Protein AF-A0A261KS03-F1 (afdb_monomer_lite)

Foldseek 3Di:
DDPVLVVVLLVLLPDPDFAALVRCCVPVVDPSVVSVVSVVVCVVVVQWDDDPRTIHGDPVSSCVSVVD

Radius of gyration: 10.79 Å; chains: 1; bounding box: 23×24×28 Å

Secondary structure (DSSP, 8-state):
--HHHHHHHHHHHH-SS-EEHHHHHHHH---HHHHHHHHHHHHHTT-EEEETTEEEE-HHHHHHHH--

Sequence (68 aa):
MSELEKQVISHLATETKPVTISTLLDNLQIPPSDLLNIIKSLQRRSLIEKQENNFTLLPLLKEYVLSN

pLDDT: mean 85.98, std 5.32, range [53.5, 91.5]

Structure (mmCIF, N/CA/C/O backbone):
data_AF-A0A261KS03-F1
#
_entry.id   AF-A0A261KS03-F1
#
loop_
_atom_site.group_PDB
_atom_site.id
_atom_site.type_symbol
_atom_site.label_atom_id
_atom_site.label_alt_i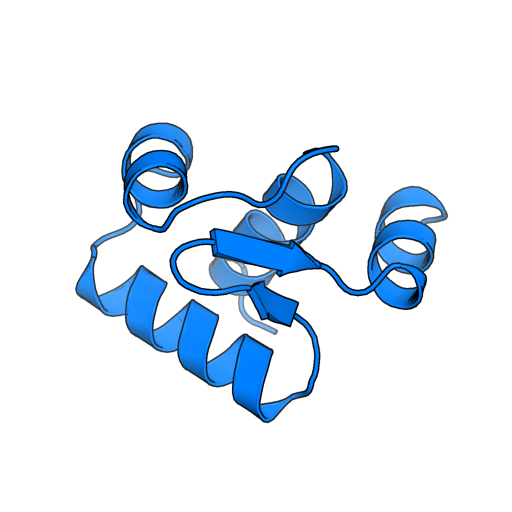d
_atom_site.label_comp_id
_atom_site.label_asym_id
_atom_site.label_entity_id
_atom_site.label_seq_id
_atom_site.pdbx_PDB_ins_code
_atom_site.Cartn_x
_atom_site.Cartn_y
_atom_site.Cartn_z
_atom_site.occupancy
_atom_site.B_iso_or_equiv
_atom_site.auth_seq_id
_atom_site.auth_comp_id
_atom_site.auth_asym_id
_atom_site.auth_atom_id
_atom_site.pdbx_PDB_model_num
ATOM 1 N N . MET A 1 1 ? 11.669 6.952 -7.373 1.00 72.56 1 MET A N 1
ATOM 2 C CA . MET A 1 1 ? 10.862 5.883 -6.758 1.00 72.56 1 MET A CA 1
ATOM 3 C C . MET A 1 1 ? 11.627 4.575 -6.844 1.00 72.56 1 MET A C 1
ATOM 5 O O . MET A 1 1 ? 12.241 4.356 -7.884 1.00 72.56 1 MET A O 1
ATOM 9 N N . SER A 1 2 ? 11.628 3.755 -5.792 1.00 82.69 2 SER A N 1
ATOM 10 C CA . SER A 1 2 ? 12.216 2.406 -5.822 1.00 82.69 2 SER A CA 1
ATOM 11 C C . SER A 1 2 ? 11.313 1.412 -6.562 1.00 82.69 2 SER A C 1
ATOM 13 O O . SER A 1 2 ? 10.136 1.688 -6.794 1.00 82.69 2 SER A O 1
ATOM 15 N N . GLU A 1 3 ? 11.853 0.249 -6.928 1.00 85.25 3 GLU A N 1
ATOM 16 C CA . GLU A 1 3 ? 11.083 -0.801 -7.610 1.00 85.25 3 GLU A CA 1
ATOM 17 C C . GLU A 1 3 ? 9.921 -1.312 -6.743 1.00 85.25 3 GLU A C 1
ATOM 19 O O . GLU A 1 3 ? 8.796 -1.444 -7.213 1.00 85.25 3 GLU A O 1
ATOM 24 N N . LEU A 1 4 ? 10.155 -1.478 -5.438 1.00 86.19 4 LEU A N 1
ATOM 25 C CA . LEU A 1 4 ? 9.115 -1.867 -4.484 1.00 86.19 4 LEU A CA 1
ATOM 26 C C . LEU A 1 4 ? 8.041 -0.779 -4.321 1.00 86.19 4 LEU A C 1
ATOM 28 O O . LEU A 1 4 ? 6.858 -1.097 -4.255 1.00 86.19 4 LEU A O 1
ATOM 32 N N . GLU A 1 5 ? 8.422 0.509 -4.312 1.00 87.38 5 GLU A N 1
ATOM 33 C CA . GLU A 1 5 ? 7.447 1.612 -4.317 1.00 87.38 5 GLU A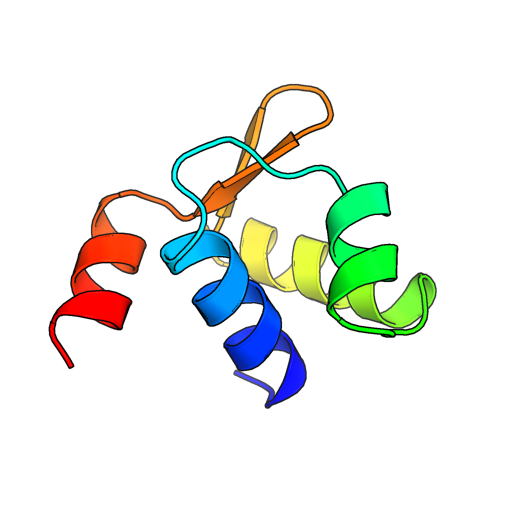 CA 1
ATOM 34 C C . GLU A 1 5 ? 6.547 1.537 -5.561 1.00 87.38 5 GLU A C 1
ATOM 36 O O . GLU A 1 5 ? 5.337 1.717 -5.449 1.00 87.38 5 GLU A O 1
ATOM 41 N N . LYS A 1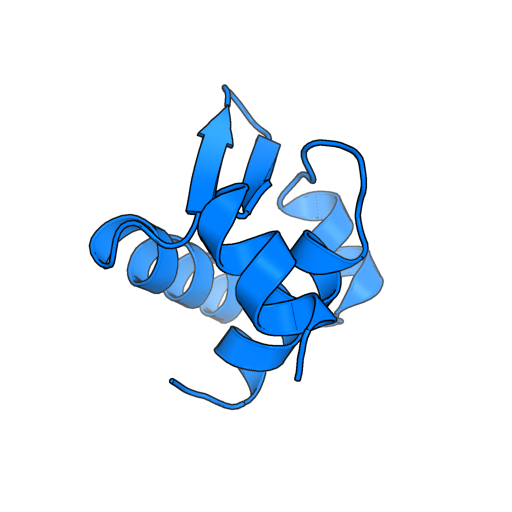 6 ? 7.116 1.246 -6.739 1.00 87.38 6 LYS A N 1
ATOM 42 C CA . LYS A 1 6 ? 6.341 1.093 -7.979 1.00 87.38 6 LYS A CA 1
ATOM 43 C C . LYS A 1 6 ? 5.412 -0.115 -7.938 1.00 87.38 6 LYS A C 1
ATOM 45 O O . LYS A 1 6 ? 4.277 0.010 -8.388 1.00 87.38 6 LYS A O 1
ATOM 50 N N . GLN A 1 7 ? 5.852 -1.248 -7.385 1.00 88.00 7 GLN A N 1
ATOM 51 C CA . GLN A 1 7 ? 4.996 -2.429 -7.226 1.00 88.00 7 GLN A CA 1
ATOM 52 C C . GLN A 1 7 ? 3.807 -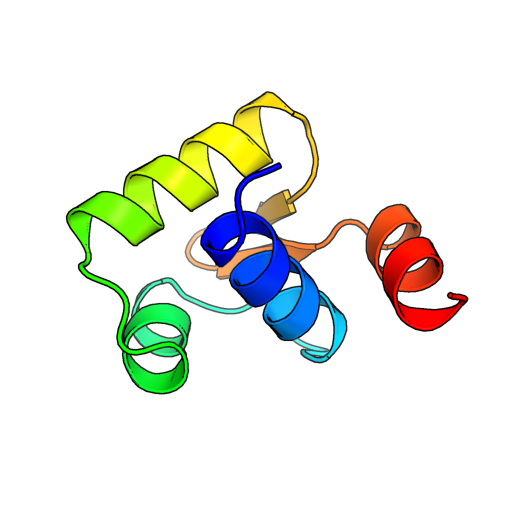2.143 -6.307 1.00 88.00 7 GLN A C 1
ATOM 54 O O . GLN A 1 7 ? 2.673 -2.440 -6.674 1.00 88.00 7 GLN A O 1
ATOM 59 N N . VAL A 1 8 ? 4.044 -1.493 -5.160 1.00 88.44 8 VAL A N 1
ATOM 60 C CA . VAL A 1 8 ? 2.969 -1.091 -4.240 1.00 88.44 8 VAL A CA 1
ATOM 61 C C . VAL A 1 8 ? 2.001 -0.129 -4.928 1.00 88.44 8 VAL A C 1
ATOM 63 O O . VAL A 1 8 ? 0.795 -0.338 -4.852 1.00 88.44 8 VAL A O 1
ATOM 66 N N . ILE A 1 9 ? 2.498 0.891 -5.638 1.00 88.81 9 ILE A N 1
ATOM 67 C CA . ILE A 1 9 ? 1.631 1.817 -6.383 1.00 88.81 9 ILE A CA 1
ATOM 68 C C . ILE A 1 9 ? 0.833 1.090 -7.464 1.00 88.81 9 ILE A C 1
ATOM 70 O O . ILE A 1 9 ? -0.364 1.326 -7.576 1.00 88.81 9 ILE A O 1
ATOM 74 N N . SER A 1 10 ? 1.467 0.212 -8.242 1.00 87.81 10 SER A N 1
ATOM 75 C CA . SER A 1 10 ? 0.798 -0.523 -9.322 1.00 87.81 10 SER A CA 1
ATOM 76 C C . SER A 1 10 ? -0.305 -1.416 -8.765 1.00 87.81 10 SER A C 1
ATOM 78 O O . SER A 1 10 ? -1.415 -1.416 -9.285 1.00 87.81 10 SER A O 1
ATOM 80 N N . HIS A 1 11 ? -0.037 -2.094 -7.646 1.00 88.44 11 HIS A N 1
ATOM 81 C CA . HIS A 1 11 ? -1.037 -2.890 -6.947 1.00 88.44 11 HIS A CA 1
ATOM 82 C C . HIS A 1 11 ? -2.193 -2.021 -6.427 1.00 88.44 11 HIS A C 1
ATOM 84 O O . HIS A 1 11 ? -3.354 -2.299 -6.713 1.00 88.44 11 HIS A O 1
ATOM 90 N N . LEU A 1 12 ? -1.898 -0.905 -5.751 1.00 88.25 12 LEU A N 1
ATOM 91 C CA . LEU A 1 12 ? -2.923 0.044 -5.297 1.00 88.25 12 LEU A CA 1
ATOM 92 C C . LEU A 1 12 ? -3.718 0.667 -6.462 1.00 88.25 12 LEU A C 1
ATOM 94 O O . LEU A 1 12 ? -4.888 0.999 -6.289 1.00 88.25 12 LEU A O 1
ATOM 98 N N . ALA A 1 13 ? -3.108 0.838 -7.638 1.00 87.88 13 ALA A N 1
ATOM 99 C CA . ALA A 1 13 ? -3.779 1.339 -8.835 1.00 87.88 13 ALA A CA 1
ATOM 100 C C . ALA A 1 13 ? -4.752 0.302 -9.412 1.00 87.88 13 ALA A C 1
ATOM 102 O O . ALA A 1 13 ? -5.860 0.663 -9.808 1.00 87.88 13 ALA A O 1
ATOM 103 N N . THR A 1 14 ? -4.376 -0.982 -9.425 1.00 86.19 14 THR A N 1
ATOM 104 C CA . THR A 1 14 ? -5.262 -2.068 -9.875 1.00 86.19 14 THR A CA 1
ATOM 105 C C . THR A 1 14 ? -6.406 -2.328 -8.900 1.00 86.19 14 THR A C 1
ATOM 107 O O . THR A 1 14 ? -7.508 -2.679 -9.318 1.00 86.19 14 THR A O 1
ATOM 110 N N . GLU A 1 15 ? -6.185 -2.091 -7.609 1.00 86.06 15 GLU A N 1
ATOM 111 C CA . GLU A 1 15 ? -7.213 -2.262 -6.592 1.00 86.06 15 GLU A CA 1
ATOM 112 C C . GLU A 1 15 ? -8.273 -1.153 -6.678 1.00 86.06 15 GLU A C 1
ATOM 114 O O . GLU A 1 15 ? -8.000 0.049 -6.680 1.00 86.06 15 GLU A O 1
ATOM 119 N N . THR A 1 16 ? -9.539 -1.555 -6.780 1.00 76.69 16 THR A N 1
ATOM 120 C CA . THR A 1 16 ? -10.697 -0.640 -6.747 1.00 76.69 16 THR A CA 1
ATOM 121 C C . THR A 1 16 ? -11.119 -0.245 -5.338 1.00 76.69 16 THR A C 1
ATOM 123 O O . THR A 1 16 ? -11.898 0.693 -5.183 1.00 76.69 16 THR A O 1
ATOM 126 N N . LYS A 1 17 ? -10.644 -0.960 -4.315 1.00 83.62 17 LYS A N 1
ATOM 127 C CA . LYS A 1 17 ? -11.011 -0.736 -2.915 1.00 83.62 17 LYS A CA 1
ATOM 128 C C . LYS A 1 17 ? -9.787 -0.311 -2.104 1.00 83.62 17 LYS A C 1
ATOM 130 O O . LYS A 1 17 ? -8.675 -0.684 -2.466 1.00 83.62 17 LYS A O 1
ATOM 135 N N . PRO A 1 18 ? -9.980 0.424 -0.996 1.00 85.06 18 PRO A N 1
ATOM 136 C CA . PRO A 1 18 ? -8.908 0.693 -0.049 1.00 85.06 18 PRO A CA 1
ATOM 137 C C . PRO A 1 18 ? -8.306 -0.622 0.465 1.00 85.06 18 PRO A C 1
ATOM 139 O O . PRO A 1 18 ? -9.038 -1.528 0.864 1.00 85.06 18 PRO A O 1
ATOM 142 N N . VAL A 1 19 ? -6.979 -0.717 0.453 1.00 89.31 19 VAL A N 1
ATOM 143 C CA . VAL A 1 19 ? -6.228 -1.949 0.725 1.00 89.31 19 VAL A CA 1
ATOM 144 C C . VAL A 1 19 ? -5.538 -1.848 2.084 1.00 89.31 19 VAL A C 1
ATOM 146 O O . VAL A 1 19 ? -4.969 -0.808 2.417 1.00 89.31 19 VAL A O 1
ATOM 149 N N . THR A 1 20 ? -5.567 -2.906 2.894 1.00 89.88 20 THR A N 1
ATOM 150 C CA . THR A 1 20 ? -4.881 -2.907 4.201 1.00 89.88 20 THR A CA 1
ATOM 151 C C . THR A 1 20 ? -3.398 -3.251 4.068 1.00 89.88 20 THR A C 1
ATOM 153 O O . THR A 1 20 ? -2.970 -3.856 3.083 1.00 89.88 20 THR A O 1
ATOM 156 N N . ILE A 1 21 ? -2.609 -2.939 5.104 1.00 86.88 21 ILE A N 1
ATOM 157 C CA . ILE A 1 21 ? -1.215 -3.407 5.194 1.00 86.88 21 ILE A CA 1
ATOM 158 C C . ILE A 1 21 ? -1.145 -4.934 5.124 1.00 86.88 21 ILE A C 1
ATOM 160 O O . ILE A 1 21 ? -0.294 -5.450 4.411 1.00 86.88 21 ILE A O 1
ATOM 164 N N . SER A 1 22 ? -2.037 -5.656 5.809 1.00 87.62 22 SER A N 1
ATOM 165 C CA . SER A 1 22 ? -2.038 -7.124 5.781 1.00 87.62 22 SER A CA 1
ATOM 166 C C . SER A 1 22 ? -2.206 -7.659 4.362 1.00 87.62 22 SER A C 1
ATOM 168 O O . SER A 1 22 ? -1.396 -8.455 3.914 1.00 87.62 22 SER A O 1
ATOM 170 N N . THR A 1 23 ? -3.172 -7.132 3.608 1.00 88.31 23 THR A N 1
ATOM 171 C CA . THR A 1 23 ? -3.393 -7.524 2.208 1.00 88.31 23 THR A CA 1
ATOM 172 C C . THR A 1 23 ? -2.170 -7.251 1.327 1.00 88.31 23 THR A C 1
ATOM 174 O O . THR A 1 23 ? -1.817 -8.071 0.485 1.00 88.31 23 THR A O 1
ATOM 177 N N . LEU A 1 24 ? -1.491 -6.119 1.532 1.00 87.75 24 LEU A N 1
ATOM 178 C CA . LEU A 1 24 ? -0.259 -5.792 0.810 1.00 87.75 24 LEU A CA 1
ATOM 179 C C . LEU A 1 24 ? 0.890 -6.750 1.159 1.00 87.75 24 LEU A C 1
ATOM 181 O O . LEU A 1 24 ? 1.668 -7.100 0.274 1.00 87.75 24 LEU A O 1
ATOM 185 N N . LEU A 1 25 ? 0.994 -7.182 2.419 1.00 88.00 25 LEU A N 1
ATOM 186 C CA . LEU A 1 25 ? 1.991 -8.168 2.850 1.00 88.00 25 LEU A CA 1
ATOM 187 C C . LEU A 1 25 ? 1.732 -9.542 2.234 1.00 88.00 25 LEU A C 1
ATOM 189 O O . LEU A 1 25 ? 2.673 -10.155 1.731 1.00 88.00 25 LEU A O 1
ATOM 193 N N . ASP A 1 26 ? 0.473 -9.983 2.225 1.00 87.88 26 ASP A N 1
ATOM 194 C CA . ASP A 1 26 ? 0.060 -11.247 1.609 1.00 87.88 26 ASP A CA 1
ATOM 195 C C . ASP A 1 26 ? 0.301 -11.251 0.089 1.00 87.88 26 ASP A C 1
ATOM 197 O O . ASP A 1 26 ? 0.828 -12.221 -0.453 1.00 87.88 26 ASP A O 1
ATOM 201 N N . ASN A 1 27 ? -0.024 -10.154 -0.606 1.00 87.38 27 ASN A N 1
ATOM 202 C CA . ASN A 1 27 ? 0.067 -10.094 -2.069 1.00 87.38 27 ASN A CA 1
ATOM 203 C C . ASN A 1 27 ? 1.487 -9.853 -2.593 1.00 87.38 27 ASN A C 1
ATOM 205 O O . ASN A 1 27 ? 1.878 -10.436 -3.605 1.00 87.38 27 ASN A O 1
ATOM 209 N N . LEU A 1 28 ? 2.255 -8.967 -1.953 1.00 85.31 28 LEU A N 1
ATOM 210 C CA . LEU A 1 28 ? 3.543 -8.512 -2.488 1.00 85.31 28 LEU A CA 1
ATOM 211 C C . LEU A 1 28 ? 4.742 -9.264 -1.892 1.00 85.31 28 LEU A C 1
ATOM 213 O O . LEU A 1 28 ? 5.858 -9.080 -2.371 1.00 85.31 28 LEU A O 1
ATOM 217 N N . GLN A 1 29 ? 4.534 -10.098 -0.861 1.00 85.38 29 GLN A N 1
ATOM 218 C CA . GLN A 1 29 ? 5.598 -10.835 -0.155 1.00 85.38 29 GLN A CA 1
ATOM 219 C C . GLN A 1 29 ? 6.764 -9.925 0.296 1.00 85.38 29 GLN A C 1
ATOM 221 O O . GLN A 1 29 ? 7.924 -10.333 0.344 1.00 85.38 29 GLN A O 1
ATOM 226 N N . ILE A 1 30 ? 6.460 -8.662 0.616 1.00 86.31 30 ILE A N 1
ATOM 227 C CA . ILE A 1 30 ? 7.443 -7.659 1.045 1.00 86.31 30 ILE A CA 1
ATOM 228 C C . ILE A 1 30 ? 7.635 -7.775 2.563 1.00 86.31 30 ILE A C 1
ATOM 230 O O . ILE A 1 30 ? 6.652 -7.944 3.289 1.00 86.31 30 ILE A O 1
ATOM 234 N N . PRO A 1 31 ? 8.865 -7.617 3.088 1.00 89.38 31 PRO A N 1
ATOM 235 C CA . PRO A 1 31 ? 9.082 -7.514 4.523 1.00 89.38 31 PRO A CA 1
ATOM 236 C C . PRO A 1 31 ? 8.221 -6.400 5.154 1.00 89.38 31 PRO A C 1
ATOM 238 O O . PRO A 1 31 ? 8.190 -5.282 4.628 1.00 89.38 31 PRO A O 1
ATOM 241 N N . PRO A 1 32 ? 7.585 -6.630 6.320 1.00 87.31 32 PRO A N 1
ATOM 242 C CA . PRO A 1 32 ? 6.754 -5.623 6.985 1.00 87.31 32 PRO A CA 1
ATOM 243 C C . PRO A 1 32 ? 7.460 -4.286 7.212 1.00 87.31 32 PRO A C 1
ATOM 245 O O . PRO A 1 32 ? 6.872 -3.221 7.028 1.00 87.31 32 PRO A O 1
ATOM 248 N N . SER A 1 33 ? 8.744 -4.340 7.560 1.00 89.12 33 SER A N 1
ATOM 249 C CA . SER A 1 33 ? 9.604 -3.174 7.760 1.00 89.12 33 SER A CA 1
ATOM 250 C C . SER A 1 33 ? 9.728 -2.318 6.495 1.00 89.12 33 SER A C 1
ATOM 252 O O . SER A 1 33 ? 9.607 -1.092 6.560 1.00 89.12 33 SER A O 1
ATOM 254 N N . ASP A 1 34 ? 9.929 -2.962 5.344 1.00 90.25 34 ASP A N 1
ATOM 255 C CA . ASP A 1 34 ? 10.074 -2.286 4.055 1.00 90.25 34 ASP A CA 1
ATOM 256 C C . ASP A 1 34 ? 8.740 -1.734 3.572 1.00 90.25 34 ASP A C 1
ATOM 258 O O . ASP A 1 34 ? 8.676 -0.576 3.159 1.00 90.25 34 ASP A O 1
ATOM 262 N N . LEU A 1 35 ? 7.656 -2.505 3.706 1.00 89.50 35 LEU A N 1
ATOM 263 C CA . LEU A 1 35 ? 6.321 -2.034 3.348 1.00 89.50 35 LEU A CA 1
ATOM 264 C C . LEU A 1 35 ? 5.936 -0.785 4.150 1.00 89.50 35 LEU A C 1
ATOM 266 O O . LEU A 1 35 ? 5.457 0.192 3.578 1.00 89.50 35 LEU A O 1
ATOM 270 N N . LEU A 1 36 ? 6.188 -0.771 5.462 1.00 89.25 36 LEU A N 1
ATOM 271 C CA . LEU A 1 36 ? 5.916 0.399 6.300 1.00 89.25 36 LEU A CA 1
ATOM 272 C C . LEU A 1 36 ? 6.751 1.617 5.888 1.00 89.25 36 LEU A C 1
ATOM 274 O O . LEU A 1 36 ? 6.236 2.737 5.884 1.00 89.25 36 LEU A O 1
ATOM 278 N N . ASN A 1 37 ? 8.020 1.419 5.522 1.00 91.50 37 ASN A N 1
ATOM 279 C CA . ASN A 1 37 ? 8.869 2.495 5.009 1.00 91.50 37 ASN A CA 1
ATOM 280 C C . ASN A 1 37 ? 8.366 3.029 3.663 1.00 91.50 37 ASN A C 1
ATOM 282 O O . ASN A 1 37 ? 8.332 4.245 3.463 1.00 91.50 37 ASN A O 1
ATOM 286 N N . ILE A 1 38 ? 7.921 2.140 2.774 1.00 90.81 38 ILE A N 1
ATOM 287 C CA . ILE A 1 38 ? 7.328 2.492 1.482 1.00 90.81 38 ILE A CA 1
ATOM 288 C C . ILE A 1 38 ? 6.046 3.293 1.697 1.00 90.81 38 ILE A C 1
ATOM 290 O O . ILE A 1 38 ? 5.958 4.418 1.220 1.00 90.81 38 ILE A O 1
ATOM 294 N N . ILE A 1 39 ? 5.094 2.783 2.481 1.00 89.31 39 ILE A N 1
ATOM 295 C CA . ILE A 1 39 ? 3.834 3.471 2.803 1.00 89.31 39 ILE A CA 1
ATOM 296 C C . ILE A 1 39 ? 4.112 4.868 3.377 1.00 89.31 39 ILE A C 1
ATOM 298 O O . ILE A 1 39 ? 3.526 5.848 2.920 1.00 89.31 39 ILE A O 1
ATOM 302 N N . LYS A 1 40 ? 5.058 4.997 4.317 1.00 89.19 40 LYS A N 1
ATOM 303 C CA . LYS A 1 40 ? 5.463 6.302 4.869 1.00 89.19 40 LYS A CA 1
ATOM 304 C C . LYS A 1 40 ? 6.059 7.230 3.809 1.00 89.19 40 LYS A C 1
ATOM 306 O O . LYS A 1 40 ? 5.725 8.414 3.783 1.00 89.19 40 LYS A O 1
ATOM 311 N N . SER A 1 41 ? 6.932 6.718 2.941 1.00 90.62 41 SER A N 1
ATOM 312 C CA . SER A 1 41 ? 7.521 7.477 1.827 1.00 90.62 41 SER A CA 1
ATOM 313 C C . SER A 1 41 ? 6.443 7.970 0.854 1.00 90.62 41 SER A C 1
ATOM 315 O O . SER A 1 41 ? 6.423 9.150 0.491 1.00 90.62 41 SER A O 1
ATOM 317 N N . LEU A 1 42 ? 5.504 7.089 0.495 1.00 89.31 42 LEU A N 1
ATOM 318 C CA . LEU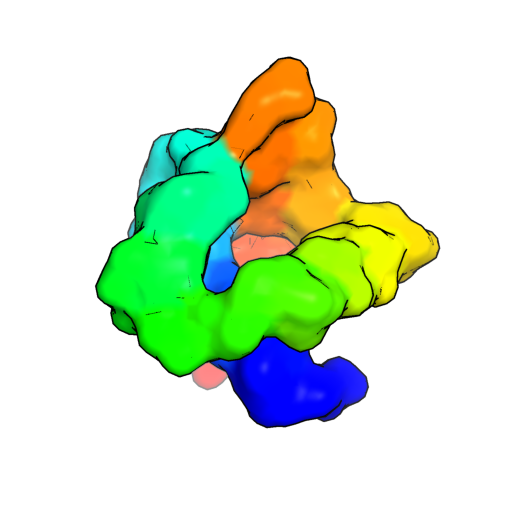 A 1 42 ? 4.373 7.375 -0.383 1.00 89.31 42 LEU A CA 1
ATOM 319 C C . LEU A 1 42 ? 3.414 8.400 0.238 1.00 89.31 42 LEU A C 1
ATOM 321 O O . LEU A 1 42 ? 3.039 9.357 -0.436 1.00 89.31 42 LEU A O 1
ATOM 325 N N . GLN A 1 43 ? 3.079 8.272 1.526 1.00 88.31 43 GLN A N 1
ATOM 326 C CA . GLN A 1 43 ? 2.275 9.270 2.243 1.00 88.31 43 GLN A CA 1
ATOM 327 C C . GLN A 1 43 ? 2.979 10.626 2.305 1.00 88.31 43 GLN A C 1
ATOM 329 O O . GLN A 1 43 ? 2.356 11.651 2.047 1.00 88.31 43 GLN A O 1
ATOM 334 N N . ARG A 1 44 ? 4.287 10.658 2.602 1.00 89.38 44 ARG A N 1
ATOM 335 C CA . ARG A 1 44 ? 5.054 11.915 2.676 1.00 89.38 44 ARG A CA 1
ATOM 336 C C . ARG A 1 44 ? 5.063 12.662 1.343 1.00 89.38 44 ARG A C 1
ATOM 338 O O . ARG A 1 44 ? 5.112 13.886 1.321 1.00 89.38 44 ARG A O 1
ATOM 345 N N . ARG A 1 45 ? 5.030 11.924 0.234 1.00 88.12 45 ARG A N 1
ATOM 346 C CA . ARG A 1 45 ? 4.954 12.472 -1.125 1.00 88.12 45 ARG A CA 1
ATOM 347 C C . ARG A 1 45 ? 3.520 12.757 -1.581 1.00 88.12 45 ARG A C 1
ATOM 349 O O . ARG A 1 45 ? 3.345 13.135 -2.731 1.00 88.12 45 ARG A O 1
ATOM 356 N N . SER A 1 46 ? 2.523 12.581 -0.708 1.00 85.69 46 SER A N 1
ATOM 357 C CA . SER A 1 46 ? 1.099 12.674 -1.048 1.00 85.69 46 SER A CA 1
ATOM 358 C C . SER A 1 46 ? 0.765 11.837 -2.282 1.00 85.69 46 SER A C 1
ATOM 360 O O . SER A 1 46 ? 0.172 12.339 -3.226 1.00 85.69 46 SER A O 1
ATOM 362 N N . LEU A 1 47 ? 1.226 10.580 -2.310 1.00 87.38 47 LEU A N 1
ATOM 363 C CA . LEU A 1 47 ? 0.929 9.638 -3.393 1.00 87.38 47 LEU A CA 1
ATOM 364 C C . LEU A 1 47 ? -0.229 8.699 -3.036 1.00 87.38 47 LEU A C 1
ATOM 366 O O . LEU A 1 47 ? -0.994 8.286 -3.903 1.00 87.38 47 LEU A O 1
ATOM 370 N N . ILE A 1 48 ? -0.367 8.378 -1.752 1.00 89.38 48 ILE A N 1
ATOM 371 C CA . ILE A 1 48 ? -1.428 7.520 -1.223 1.00 89.38 48 ILE A CA 1
ATOM 372 C C . ILE A 1 48 ? -2.172 8.249 -0.108 1.00 89.38 48 ILE A C 1
ATOM 374 O O . ILE A 1 48 ? -1.573 9.007 0.660 1.00 89.38 48 ILE A O 1
ATOM 378 N N . GLU A 1 49 ? -3.459 7.965 0.013 1.00 87.12 49 GLU A N 1
ATOM 379 C CA . GLU A 1 49 ? -4.300 8.412 1.115 1.00 87.12 49 GLU A CA 1
ATOM 380 C C . GLU A 1 49 ? -4.513 7.269 2.102 1.00 87.12 49 GLU A C 1
ATOM 382 O O . GLU A 1 49 ? -4.723 6.114 1.723 1.00 87.12 49 GLU A O 1
ATOM 387 N N . LYS A 1 50 ? -4.464 7.602 3.392 1.00 85.88 50 LYS A N 1
ATOM 388 C CA . LYS A 1 50 ? -4.785 6.675 4.474 1.00 85.88 50 LYS A CA 1
ATOM 389 C C . LYS A 1 50 ? -6.224 6.925 4.918 1.00 85.88 50 LYS A C 1
ATOM 391 O O . LYS A 1 50 ? -6.518 7.990 5.454 1.00 85.88 50 LYS A O 1
ATOM 396 N N . GLN A 1 51 ? -7.086 5.932 4.734 1.00 83.12 51 GLN A N 1
ATOM 397 C CA . GLN A 1 51 ? -8.461 5.913 5.230 1.00 83.12 51 GLN A CA 1
ATOM 398 C C . GLN A 1 51 ? -8.550 4.918 6.388 1.00 83.12 51 GLN A C 1
ATOM 400 O O . GLN A 1 51 ? -8.616 3.711 6.169 1.00 83.12 51 GLN A O 1
ATOM 405 N N . GLU A 1 52 ? -8.513 5.427 7.621 1.00 82.19 52 GLU A N 1
ATOM 406 C CA . GLU A 1 52 ? -8.513 4.635 8.863 1.00 82.19 52 GLU A CA 1
ATOM 407 C C . GLU A 1 52 ? -7.374 3.597 8.910 1.00 82.19 52 GLU A C 1
ATOM 409 O O . GLU A 1 52 ? -6.235 3.937 9.249 1.00 82.19 52 GLU A O 1
ATOM 414 N N . ASN A 1 53 ? -7.667 2.352 8.527 1.00 82.75 53 ASN A N 1
ATOM 415 C CA . ASN A 1 53 ? -6.732 1.225 8.469 1.00 82.75 53 ASN A CA 1
ATOM 416 C C . ASN A 1 53 ? -6.380 0.788 7.038 1.00 82.75 53 ASN A C 1
ATOM 418 O O . ASN A 1 53 ? -5.604 -0.152 6.851 1.00 82.75 53 ASN A O 1
ATOM 422 N N . ASN A 1 54 ? -6.933 1.468 6.040 1.00 88.25 54 ASN A N 1
ATOM 423 C CA . ASN A 1 54 ? -6.743 1.173 4.633 1.00 88.25 54 ASN A CA 1
ATOM 424 C C . ASN A 1 54 ? -5.946 2.270 3.931 1.00 88.25 54 ASN A C 1
ATOM 426 O O . ASN A 1 54 ? -5.890 3.421 4.367 1.00 88.25 54 ASN A O 1
ATOM 430 N N . PHE A 1 55 ? -5.359 1.900 2.803 1.00 88.88 55 PHE A N 1
ATOM 431 C CA . PHE A 1 55 ? -4.579 2.762 1.937 1.00 88.88 55 PHE A CA 1
ATOM 432 C C . PHE A 1 55 ? -5.179 2.714 0.544 1.00 88.88 55 PHE A C 1
ATOM 434 O O . PHE A 1 55 ? -5.484 1.645 0.019 1.00 88.88 55 PHE A O 1
ATOM 441 N N . THR A 1 56 ? -5.348 3.881 -0.056 1.00 89.38 56 THR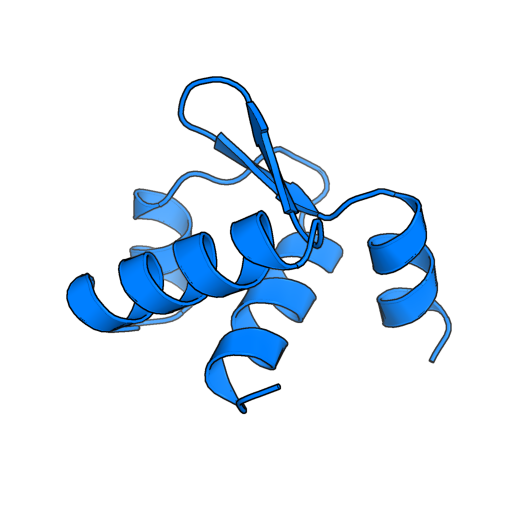 A N 1
ATOM 442 C CA . THR A 1 56 ? -5.770 4.010 -1.447 1.00 89.38 56 THR A CA 1
ATOM 443 C C . THR A 1 56 ? -4.784 4.892 -2.183 1.00 89.38 56 THR A C 1
ATOM 445 O O . THR A 1 56 ? -4.196 5.809 -1.608 1.00 89.38 56 THR A O 1
ATOM 448 N N . LEU A 1 57 ? -4.584 4.614 -3.465 1.00 89.12 57 LEU A N 1
ATOM 449 C CA . LEU A 1 57 ? -3.884 5.543 -4.336 1.00 89.12 57 LEU A CA 1
ATOM 450 C C . LEU A 1 57 ? -4.790 6.751 -4.603 1.00 89.12 57 LEU A C 1
ATOM 452 O O . LEU A 1 57 ? -6.012 6.600 -4.682 1.00 89.12 57 LEU A O 1
ATOM 456 N N . LEU A 1 58 ? -4.201 7.939 -4.755 1.00 87.44 58 LEU A N 1
ATOM 457 C CA . LEU A 1 58 ? -4.970 9.101 -5.199 1.00 87.44 58 LEU A CA 1
ATOM 458 C C . LEU A 1 58 ? -5.554 8.838 -6.595 1.00 87.44 58 LEU A C 1
ATOM 460 O O . LEU A 1 58 ? -4.833 8.322 -7.456 1.00 87.44 58 LEU A O 1
ATOM 464 N N . PRO A 1 59 ? -6.800 9.262 -6.871 1.00 81.50 59 PRO A N 1
ATOM 465 C CA . PRO A 1 59 ? -7.439 9.058 -8.173 1.00 81.50 59 PRO A CA 1
ATOM 466 C C . PRO A 1 59 ? -6.591 9.575 -9.343 1.00 81.50 59 PRO A C 1
ATOM 468 O O . PRO A 1 59 ? -6.459 8.907 -10.361 1.00 81.50 59 PRO A O 1
ATOM 471 N N . LEU A 1 60 ? -5.933 10.724 -9.158 1.00 83.19 60 LEU A N 1
ATOM 472 C CA . LEU A 1 60 ? -5.045 11.329 -10.157 1.00 83.19 60 LEU A CA 1
ATOM 473 C C . LEU A 1 60 ? -3.835 10.446 -10.494 1.00 83.19 60 LEU A C 1
ATOM 475 O O . LEU A 1 60 ? -3.415 10.374 -11.644 1.00 83.19 60 LEU A O 1
ATOM 479 N N . LEU A 1 61 ? -3.269 9.769 -9.494 1.00 84.88 61 LEU A N 1
ATOM 480 C CA . LEU A 1 61 ? -2.136 8.866 -9.694 1.00 84.88 61 LEU A CA 1
ATOM 481 C C . LEU A 1 61 ? -2.574 7.531 -10.268 1.00 84.88 61 LEU A C 1
ATOM 483 O O . LEU A 1 61 ? -1.838 6.943 -11.051 1.00 84.88 61 LEU A O 1
ATOM 487 N N . LYS A 1 62 ? -3.770 7.067 -9.906 1.00 85.12 62 LYS A N 1
ATOM 488 C CA . LYS A 1 62 ? -4.364 5.875 -10.502 1.00 85.12 62 LYS A CA 1
ATOM 489 C C . LYS A 1 62 ? -4.533 6.050 -12.008 1.00 85.12 62 LYS A C 1
ATOM 491 O O . LYS A 1 62 ? -4.066 5.203 -12.759 1.00 85.12 62 LYS A O 1
ATOM 496 N N . GLU A 1 63 ? -5.076 7.185 -12.439 1.00 81.94 63 GLU A N 1
ATOM 497 C CA . GLU A 1 63 ? -5.159 7.535 -13.861 1.00 81.94 63 GLU A CA 1
ATOM 498 C C . GLU A 1 63 ? -3.774 7.632 -14.515 1.00 81.94 63 GLU A C 1
ATOM 500 O O . GLU A 1 63 ? -3.584 7.110 -15.608 1.00 81.94 63 GLU A O 1
ATOM 505 N N . TYR A 1 64 ? -2.781 8.225 -13.841 1.00 83.62 64 TYR A N 1
ATOM 506 C CA . TYR A 1 64 ? -1.411 8.315 -14.364 1.00 83.62 64 TYR A CA 1
ATOM 507 C C . TYR A 1 64 ? -0.748 6.943 -14.568 1.00 83.62 64 TYR A C 1
ATOM 509 O O . TYR A 1 64 ? -0.040 6.741 -15.549 1.00 83.62 64 TYR A O 1
ATOM 517 N N . VAL A 1 65 ? -0.973 6.002 -13.647 1.00 84.31 65 VAL A N 1
ATOM 518 C CA . VAL A 1 65 ? -0.412 4.642 -13.706 1.00 84.31 65 VAL A CA 1
ATOM 519 C C . VAL A 1 65 ? -1.145 3.775 -14.731 1.00 84.31 65 VAL A C 1
ATOM 521 O O . VAL A 1 65 ? -0.525 2.916 -15.342 1.00 84.31 65 VAL A O 1
ATOM 524 N N . LEU A 1 66 ? -2.451 3.982 -14.919 1.00 77.69 66 LEU A N 1
ATOM 525 C CA . LEU A 1 66 ? -3.252 3.227 -15.889 1.00 77.69 66 LEU A CA 1
ATOM 526 C C . LEU A 1 66 ? -3.153 3.779 -17.319 1.00 77.69 66 LEU A C 1
ATOM 528 O O . LEU A 1 66 ? -3.366 3.030 -18.268 1.00 77.69 66 LEU A O 1
ATOM 532 N N . SER A 1 67 ? -2.845 5.067 -17.483 1.00 76.12 67 SER A N 1
ATOM 533 C CA . SER A 1 67 ? -2.765 5.731 -18.794 1.00 76.12 67 SER A CA 1
ATOM 534 C C . SER A 1 67 ? -1.408 5.584 -19.497 1.00 76.12 67 SER A C 1
ATOM 536 O O . SER A 1 67 ? -1.250 6.130 -20.590 1.00 76.12 67 SER A O 1
ATOM 538 N N . ASN A 1 68 ? -0.425 4.904 -18.895 1.00 53.50 68 ASN A N 1
ATOM 539 C CA . ASN A 1 68 ? 0.951 4.822 -19.396 1.00 53.50 68 ASN A CA 1
ATOM 540 C C . ASN A 1 68 ? 1.543 3.418 -19.260 1.00 53.50 68 ASN A C 1
ATOM 542 O O . ASN A 1 68 ? 2.108 2.923 -20.257 1.00 53.50 68 ASN A O 1
#